Protein AF-A0A7S7UBZ9-F1 (afdb_monomer)

Radius of gyration: 23.33 Å; Cα contacts (8 Å, |Δi|>4): 103; chains: 1; bounding box: 63×38×57 Å

Nearest PDB structures (foldseek):
  3k1i-assembly2_B  TM=3.915E-01  e=3.672E+00  Helicobacter pylori 26695
  3iqc-assembly3_A  TM=3.106E-01  e=6.130E+00  Helicobacter pylori 26695
  4ryk-assembly1_A-2  TM=2.405E-01  e=5.256E+00  Listeria monocytogenes EGD-e
  7xn7-assembly1_r  TM=2.501E-01  e=6.452E+00  Komagataella phaffii

Solvent-accessible surface area (backbone atoms only — not comparable to full-atom values): 10379 Å² total; per-residue (Å²): 133,84,74,82,52,92,49,63,48,60,37,44,25,43,50,33,41,71,75,67,40,52,51,32,54,13,30,23,75,40,68,74,50,66,74,67,62,14,44,58,52,20,57,54,48,64,71,37,66,69,50,44,53,48,40,53,61,67,43,52,60,54,61,65,70,50,83,70,45,75,66,58,49,50,55,50,39,50,54,50,34,56,52,22,59,78,67,69,34,60,68,59,31,54,52,41,52,51,50,49,29,42,78,70,61,78,46,74,85,83,77,81,78,75,63,94,51,94,60,69,82,45,88,46,75,66,51,50,51,53,51,44,37,62,78,46,74,64,41,64,72,59,43,59,46,54,55,50,53,50,51,57,50,50,56,61,71,65,57,70,86,79,71,87,73,77,86,73,84,83,77,77,83,86,126

Mean predicted aligned error: 18.02 Å

pLDDT: mean 74.17, std 17.92, range [32.41, 94.88]

Structure (mmCIF, N/CA/C/O backbone):
data_AF-A0A7S7UBZ9-F1
#
_entry.id   AF-A0A7S7UBZ9-F1
#
loop_
_atom_site.group_PDB
_atom_site.id
_atom_site.type_symbol
_atom_site.label_atom_id
_atom_site.label_alt_id
_atom_site.label_comp_id
_atom_site.label_asym_id
_atom_site.label_entity_id
_atom_site.label_seq_id
_atom_site.pdbx_PDB_ins_code
_atom_site.Cartn_x
_atom_site.Cartn_y
_atom_site.Cartn_z
_atom_site.occupancy
_atom_site.B_iso_or_equiv
_atom_site.auth_seq_id
_atom_site.auth_comp_id
_atom_site.auth_asym_id
_atom_site.auth_atom_id
_atom_site.pdbx_PDB_model_num
ATOM 1 N N . MET A 1 1 ? -17.987 -13.448 -18.158 1.00 53.31 1 MET A N 1
ATOM 2 C CA . MET A 1 1 ? -16.551 -13.499 -17.812 1.00 53.31 1 MET A CA 1
ATOM 3 C C . MET A 1 1 ? -15.811 -13.809 -19.092 1.00 53.31 1 MET A C 1
ATOM 5 O O . MET A 1 1 ? -16.118 -14.837 -19.688 1.00 53.31 1 MET A O 1
ATOM 9 N N . SER A 1 2 ? -14.970 -12.898 -19.576 1.00 63.25 2 SER A N 1
ATOM 10 C CA . SER A 1 2 ? -14.225 -13.152 -20.807 1.00 63.25 2 SER A CA 1
ATOM 11 C C . SER A 1 2 ? -13.031 -14.055 -20.482 1.00 63.25 2 SER A C 1
ATOM 13 O O . SER A 1 2 ? -12.444 -13.968 -19.405 1.00 63.25 2 SER A O 1
ATOM 15 N N . GLY A 1 3 ? -12.723 -15.003 -21.364 1.00 76.44 3 GLY A N 1
ATOM 16 C CA . GLY A 1 3 ? -11.559 -15.878 -21.208 1.00 76.44 3 GLY A CA 1
ATOM 17 C C . GLY A 1 3 ? -10.233 -15.134 -21.436 1.00 76.44 3 GLY A C 1
ATOM 18 O O . GLY A 1 3 ? -10.232 -13.916 -21.621 1.00 76.44 3 GLY A O 1
ATOM 19 N N . PRO A 1 4 ? -9.095 -15.853 -21.454 1.00 86.94 4 PRO A N 1
ATOM 20 C CA . PRO A 1 4 ? -7.795 -15.286 -21.815 1.00 86.94 4 PRO A CA 1
ATOM 21 C C . PRO A 1 4 ? -7.858 -14.460 -23.106 1.00 86.94 4 PRO A C 1
ATOM 23 O O . PRO A 1 4 ? -8.582 -14.813 -24.044 1.00 86.94 4 PRO A O 1
ATOM 26 N N . LEU A 1 5 ? -7.082 -13.374 -23.177 1.00 90.94 5 LEU A N 1
ATOM 27 C CA . LEU A 1 5 ? -7.018 -12.557 -24.388 1.00 90.94 5 LEU A CA 1
ATOM 28 C C . LEU A 1 5 ? -6.555 -13.405 -25.580 1.00 90.94 5 LEU A C 1
ATOM 30 O O . LEU A 1 5 ? -5.590 -14.163 -25.486 1.00 90.94 5 LEU A O 1
ATOM 34 N N . LYS A 1 6 ? -7.190 -13.206 -26.745 1.00 89.88 6 LYS A N 1
ATOM 35 C CA . LYS A 1 6 ? -6.835 -13.905 -27.998 1.00 89.88 6 LYS A CA 1
ATOM 36 C C . LYS A 1 6 ? -5.357 -13.734 -28.370 1.00 89.88 6 LYS A C 1
ATOM 38 O O . LYS A 1 6 ? -4.765 -14.605 -28.997 1.00 89.88 6 LYS A O 1
ATOM 43 N N . ASN A 1 7 ? -4.758 -12.602 -27.998 1.00 92.25 7 ASN A N 1
ATOM 44 C CA . ASN A 1 7 ? -3.334 -12.362 -28.176 1.00 92.25 7 ASN A CA 1
ATOM 45 C C . ASN A 1 7 ? -2.558 -12.856 -26.945 1.00 92.25 7 ASN A C 1
ATOM 47 O O . ASN A 1 7 ? -2.529 -12.183 -25.914 1.00 92.25 7 ASN A O 1
ATOM 51 N N . ALA A 1 8 ? -1.864 -13.987 -27.094 1.00 91.88 8 ALA A N 1
ATOM 52 C CA . ALA A 1 8 ? -1.090 -14.619 -26.025 1.00 91.88 8 ALA A CA 1
ATOM 53 C C . ALA A 1 8 ? -0.015 -13.704 -25.407 1.00 91.88 8 ALA A C 1
ATOM 55 O O . ALA A 1 8 ? 0.259 -13.792 -24.212 1.00 91.88 8 ALA A O 1
ATOM 56 N N . ARG A 1 9 ? 0.571 -12.779 -26.184 1.00 93.62 9 ARG A N 1
ATOM 57 C CA . ARG A 1 9 ? 1.548 -11.816 -25.649 1.00 93.62 9 ARG A CA 1
ATOM 58 C C . ARG A 1 9 ? 0.871 -10.748 -24.789 1.00 93.62 9 ARG A C 1
ATOM 60 O O . ARG A 1 9 ? 1.428 -10.345 -23.774 1.00 93.62 9 ARG A O 1
ATOM 67 N N . ARG A 1 10 ? -0.342 -10.308 -25.148 1.00 93.69 10 ARG A N 1
ATOM 68 C CA . ARG A 1 10 ? -1.141 -9.402 -24.298 1.00 93.69 10 ARG A CA 1
ATOM 69 C C . ARG A 1 10 ? -1.619 -10.104 -23.031 1.00 93.69 10 ARG A C 1
ATOM 71 O O . ARG A 1 10 ? -1.567 -9.499 -21.968 1.00 93.69 10 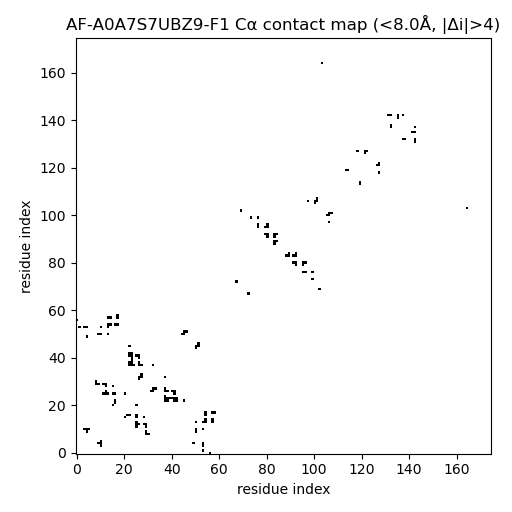ARG A O 1
ATOM 78 N N . GLU A 1 11 ? -2.018 -11.369 -23.125 1.00 94.88 11 GLU A N 1
ATOM 79 C CA . GLU A 1 11 ? -2.382 -12.159 -21.944 1.00 94.88 11 GLU A CA 1
ATOM 80 C C . GLU A 1 11 ? -1.187 -12.302 -20.991 1.00 94.88 11 GLU A C 1
ATOM 82 O O . GLU A 1 11 ? -1.305 -11.981 -19.811 1.00 94.88 11 GLU A O 1
ATOM 87 N N . ARG A 1 12 ? -0.009 -12.679 -21.508 1.00 93.31 12 ARG A N 1
ATOM 88 C CA . ARG A 1 12 ? 1.225 -12.762 -20.713 1.00 93.31 12 ARG A CA 1
ATOM 89 C C . ARG A 1 12 ? 1.588 -11.420 -20.078 1.00 93.31 12 ARG A C 1
ATOM 91 O O . ARG A 1 12 ? 1.941 -11.378 -18.908 1.00 93.31 12 ARG A O 1
ATOM 98 N N . PHE A 1 13 ? 1.445 -10.319 -20.814 1.00 93.75 13 PHE A N 1
ATOM 99 C CA . PHE A 1 13 ? 1.623 -8.976 -20.260 1.00 93.75 13 PHE A CA 1
ATOM 100 C C . PHE A 1 13 ? 0.682 -8.713 -19.071 1.00 93.75 13 PHE A C 1
ATOM 102 O O . PHE A 1 13 ? 1.131 -8.228 -18.036 1.00 93.75 13 PHE A O 1
ATOM 109 N N . CYS A 1 14 ? -0.603 -9.068 -19.184 1.00 92.88 14 CYS A N 1
ATOM 110 C CA . CYS A 1 14 ? -1.574 -8.891 -18.100 1.00 92.88 14 CYS A CA 1
ATOM 111 C C . CYS A 1 14 ? -1.241 -9.748 -16.867 1.00 92.88 14 CYS A C 1
ATOM 113 O O . CYS A 1 14 ? -1.383 -9.281 -15.736 1.00 92.88 14 CYS A O 1
ATOM 115 N N . GLN A 1 15 ? -0.779 -10.983 -17.077 1.00 91.25 15 GLN A N 1
ATOM 116 C CA . GLN A 1 15 ? -0.333 -11.876 -16.003 1.00 91.25 15 GLN A CA 1
ATOM 117 C C . GLN A 1 15 ? 0.874 -11.291 -15.258 1.00 91.25 15 GLN A C 1
ATOM 119 O O . GLN A 1 15 ? 0.822 -11.154 -14.040 1.00 91.25 15 GLN A O 1
ATOM 124 N N . GLU A 1 16 ? 1.904 -10.843 -15.978 1.00 89.38 16 GLU A N 1
ATOM 125 C CA . GLU A 1 16 ? 3.111 -10.241 -15.389 1.00 89.38 16 GLU A CA 1
ATOM 126 C C . GLU A 1 16 ? 2.799 -8.960 -14.594 1.00 89.38 16 GLU A C 1
ATOM 128 O O . GLU A 1 16 ? 3.307 -8.778 -13.487 1.00 89.38 16 GLU A O 1
ATOM 133 N N . ILE A 1 17 ? 1.917 -8.094 -15.114 1.00 86.88 17 ILE A N 1
ATOM 134 C CA . ILE A 1 17 ? 1.436 -6.902 -14.391 1.00 86.88 17 ILE A CA 1
ATOM 135 C C . ILE A 1 17 ? 0.696 -7.294 -13.105 1.00 86.88 17 ILE A C 1
ATOM 137 O O . ILE A 1 17 ? 0.854 -6.642 -12.074 1.00 86.88 17 ILE A O 1
ATOM 141 N N . THR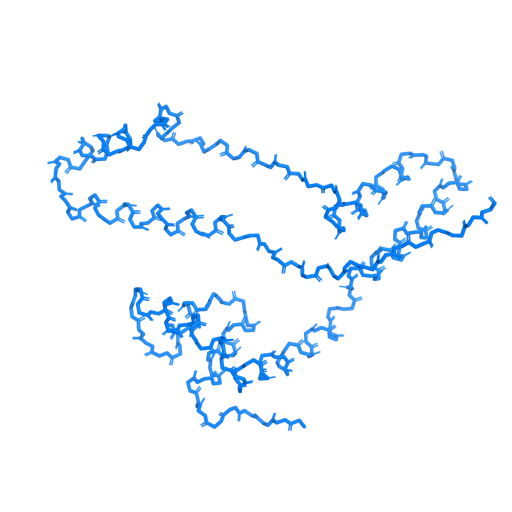 A 1 18 ? -0.124 -8.347 -13.147 1.00 83.69 18 THR A N 1
ATOM 142 C CA . THR A 1 18 ? -0.882 -8.811 -11.972 1.00 83.69 18 THR A CA 1
ATOM 143 C C . THR A 1 18 ? 0.035 -9.451 -10.926 1.00 83.69 18 THR A C 1
ATOM 145 O O . THR A 1 18 ? -0.224 -9.328 -9.734 1.00 83.69 18 THR A O 1
ATOM 148 N N . SER A 1 19 ? 1.148 -10.052 -11.351 1.00 77.75 19 SER A N 1
ATOM 149 C CA . SER A 1 19 ? 2.209 -10.566 -10.477 1.00 77.75 19 SER A CA 1
ATOM 150 C C . SER A 1 19 ? 3.140 -9.483 -9.907 1.00 77.75 19 SER A C 1
ATOM 152 O O . SER A 1 19 ? 4.080 -9.819 -9.192 1.00 77.75 19 SER A O 1
ATOM 154 N N . GLY A 1 20 ? 2.899 -8.198 -10.201 1.00 75.50 20 GLY A N 1
ATOM 155 C CA . GLY A 1 20 ? 3.632 -7.070 -9.615 1.00 75.50 20 GLY A CA 1
ATOM 156 C C . GLY A 1 20 ? 4.782 -6.514 -10.460 1.00 75.50 20 GLY A C 1
ATOM 157 O O . GLY A 1 20 ? 5.536 -5.678 -9.969 1.00 75.50 20 GLY A O 1
ATOM 158 N N . ALA A 1 21 ? 4.936 -6.936 -11.719 1.00 76.94 21 ALA A N 1
ATOM 159 C CA . ALA A 1 21 ? 5.928 -6.344 -12.617 1.00 76.94 21 ALA A CA 1
ATOM 160 C C . ALA A 1 21 ? 5.504 -4.939 -13.082 1.00 76.94 21 ALA A C 1
ATOM 162 O O . ALA A 1 21 ? 4.322 -4.660 -13.298 1.00 76.94 21 ALA A O 1
ATOM 163 N N . SER A 1 22 ? 6.475 -4.052 -13.314 1.00 83.19 22 SER A N 1
ATOM 164 C CA . SER A 1 22 ? 6.201 -2.764 -13.961 1.00 83.19 22 SER A CA 1
ATOM 165 C C . SER A 1 22 ? 5.758 -2.949 -15.421 1.00 83.19 22 SER A C 1
ATOM 167 O O . SER A 1 22 ? 6.087 -3.947 -16.059 1.00 83.19 22 SER A O 1
ATOM 169 N N . ALA A 1 23 ? 5.066 -1.961 -16.003 1.00 82.31 23 ALA A N 1
ATOM 170 C CA . ALA A 1 23 ? 4.621 -2.015 -17.405 1.00 82.31 23 ALA A CA 1
ATOM 171 C C . ALA A 1 23 ? 5.769 -2.286 -18.389 1.00 82.31 23 ALA A C 1
ATOM 173 O O . ALA A 1 23 ? 5.616 -3.057 -19.333 1.00 82.31 23 ALA A O 1
ATOM 174 N N . ALA A 1 24 ? 6.942 -1.699 -18.141 1.00 84.88 24 ALA A N 1
ATOM 175 C CA . ALA A 1 24 ? 8.121 -1.952 -18.953 1.00 84.88 24 ALA A CA 1
ATOM 176 C C . ALA A 1 24 ? 8.605 -3.400 -18.793 1.00 84.88 24 ALA A C 1
ATOM 178 O O . ALA A 1 24 ? 8.832 -4.073 -19.790 1.00 84.88 24 ALA A O 1
ATOM 179 N N . GLU A 1 25 ? 8.727 -3.909 -17.565 1.00 83.69 25 GLU A N 1
ATOM 180 C CA . GLU A 1 25 ? 9.157 -5.291 -17.300 1.00 83.69 25 GLU A CA 1
ATOM 181 C C . GLU A 1 25 ? 8.187 -6.327 -17.854 1.00 83.69 25 GLU A C 1
ATOM 183 O O . GLU A 1 25 ? 8.622 -7.268 -18.514 1.00 83.69 25 GLU A O 1
ATOM 188 N N . ALA A 1 26 ? 6.886 -6.134 -17.645 1.00 89.00 26 ALA A N 1
ATOM 189 C CA . ALA A 1 26 ? 5.853 -6.994 -18.200 1.00 89.00 26 ALA A CA 1
ATOM 190 C C . ALA A 1 26 ? 5.916 -7.010 -19.729 1.00 89.00 26 ALA A C 1
ATOM 192 O O . ALA A 1 26 ? 5.836 -8.072 -20.346 1.00 89.00 26 ALA A O 1
ATOM 193 N N . TYR A 1 27 ? 6.133 -5.847 -20.353 1.00 92.25 27 TYR A N 1
ATOM 194 C CA . TYR A 1 27 ? 6.300 -5.762 -21.799 1.00 92.25 27 TYR A CA 1
ATOM 195 C C . TYR A 1 27 ? 7.572 -6.480 -22.262 1.00 92.25 27 TYR A C 1
ATOM 197 O O . TYR A 1 27 ? 7.514 -7.267 -23.205 1.00 92.25 27 TYR A O 1
ATOM 205 N N . ARG A 1 28 ? 8.704 -6.302 -21.567 1.00 91.38 28 ARG A N 1
ATOM 206 C CA . ARG A 1 28 ? 9.949 -7.030 -21.868 1.00 91.38 28 ARG A CA 1
ATOM 207 C C . ARG A 1 28 ? 9.759 -8.540 -21.779 1.00 91.38 28 ARG A C 1
ATOM 209 O O . ARG A 1 28 ? 10.151 -9.252 -22.695 1.00 91.38 28 ARG A O 1
ATOM 216 N N . ARG A 1 29 ? 9.126 -9.030 -20.713 1.00 89.44 29 ARG A N 1
ATOM 217 C CA . ARG A 1 29 ? 8.887 -10.466 -20.500 1.00 89.44 29 ARG A CA 1
ATOM 218 C C . ARG A 1 29 ? 7.916 -11.049 -21.527 1.00 89.44 29 ARG A C 1
ATOM 220 O O . ARG A 1 29 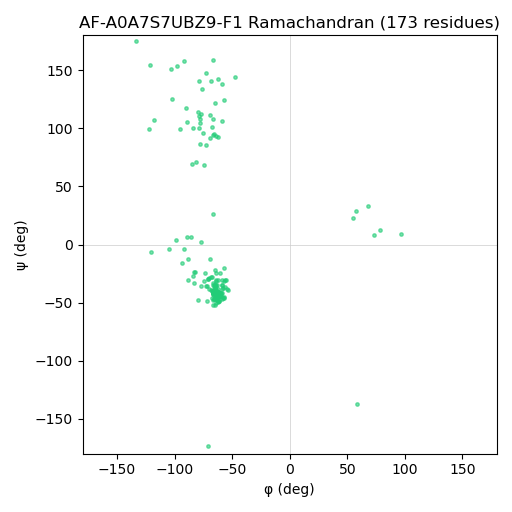? 8.093 -12.188 -21.948 1.00 89.44 29 ARG A O 1
ATOM 227 N N . ALA A 1 30 ? 6.924 -10.275 -21.962 1.00 92.00 30 ALA A N 1
ATOM 228 C CA . ALA A 1 30 ? 5.928 -10.726 -22.929 1.00 92.00 30 ALA A CA 1
ATOM 229 C C . ALA A 1 30 ? 6.376 -10.624 -24.401 1.00 92.00 30 ALA A C 1
ATOM 231 O O . ALA A 1 30 ? 5.971 -11.457 -25.214 1.00 92.00 30 ALA A O 1
ATOM 232 N N . TYR A 1 31 ? 7.191 -9.623 -24.750 1.00 90.00 31 TYR A N 1
ATOM 233 C CA . TYR A 1 31 ? 7.539 -9.285 -26.138 1.00 90.00 31 TYR A CA 1
ATOM 234 C C . TYR A 1 31 ? 9.041 -9.351 -26.455 1.00 90.00 31 TYR A C 1
ATOM 236 O O . TYR A 1 31 ? 9.400 -9.215 -27.620 1.00 90.00 31 TYR A O 1
ATOM 244 N N . GLY A 1 32 ? 9.913 -9.576 -25.467 1.00 84.62 32 GLY A N 1
ATOM 245 C CA . GLY A 1 32 ? 11.358 -9.727 -25.679 1.00 84.62 32 GLY A CA 1
ATOM 246 C C . GLY A 1 32 ? 12.063 -8.447 -26.140 1.00 84.62 32 GLY A C 1
ATOM 247 O O . GLY A 1 32 ? 12.983 -8.512 -26.946 1.00 84.62 32 GLY A O 1
ATOM 248 N N . SER A 1 33 ? 11.608 -7.275 -25.690 1.00 78.69 33 SER A N 1
ATOM 249 C CA . SER A 1 33 ? 12.141 -5.970 -26.116 1.00 78.69 33 SER A CA 1
ATOM 250 C C . SER A 1 33 ? 13.162 -5.382 -25.135 1.00 78.69 33 SER A C 1
ATOM 252 O O . SER A 1 33 ? 13.030 -5.578 -23.929 1.00 78.69 33 SER A O 1
ATOM 254 N N . ASN A 1 34 ? 14.081 -4.545 -25.620 1.00 72.25 34 ASN A N 1
ATOM 255 C CA . ASN A 1 34 ? 15.091 -3.870 -24.795 1.00 72.25 34 ASN A CA 1
ATOM 256 C C . ASN A 1 34 ? 14.755 -2.386 -24.542 1.00 72.25 34 ASN A C 1
ATOM 258 O O . ASN A 1 34 ? 14.120 -1.736 -25.373 1.00 72.25 34 ASN A O 1
ATOM 262 N N . GLY A 1 35 ? 15.213 -1.853 -23.402 1.00 66.25 35 GLY A N 1
ATOM 263 C CA . GLY A 1 35 ? 15.291 -0.410 -23.125 1.00 66.25 35 GLY A CA 1
ATOM 264 C C . GLY A 1 35 ? 13.972 0.373 -23.201 1.00 66.25 35 GLY A C 1
ATOM 265 O O . GLY A 1 35 ? 12.931 -0.071 -22.704 1.00 66.25 35 GLY A O 1
ATOM 266 N N . ASP A 1 36 ? 14.034 1.557 -23.816 1.00 75.06 36 ASP A N 1
ATOM 267 C CA . ASP A 1 36 ? 12.954 2.557 -23.858 1.00 75.06 36 ASP A CA 1
ATOM 268 C C . ASP A 1 36 ? 11.729 2.116 -24.664 1.00 75.06 36 ASP A C 1
ATOM 270 O O . ASP A 1 36 ? 10.595 2.462 -24.324 1.00 75.06 36 ASP A O 1
ATOM 274 N N . THR A 1 37 ? 11.927 1.250 -25.660 1.00 80.25 37 THR A N 1
ATOM 275 C CA . THR A 1 37 ? 10.845 0.637 -26.443 1.00 80.25 37 THR A CA 1
ATOM 276 C C . THR A 1 37 ? 9.854 -0.103 -25.548 1.00 80.25 37 THR A C 1
ATOM 278 O O . THR A 1 37 ? 8.646 -0.060 -25.786 1.00 80.25 37 THR A O 1
ATOM 281 N N . ALA A 1 38 ? 10.341 -0.751 -24.485 1.00 85.81 38 ALA A N 1
ATOM 282 C CA . ALA A 1 38 ? 9.488 -1.458 -23.538 1.00 85.81 38 ALA A CA 1
ATOM 283 C C . ALA A 1 38 ? 8.678 -0.502 -22.653 1.00 85.81 38 ALA A C 1
ATOM 285 O O . ALA A 1 38 ? 7.528 -0.792 -22.330 1.00 85.81 38 ALA A O 1
ATOM 286 N N . LYS A 1 39 ? 9.259 0.645 -22.276 1.00 81.00 39 LYS A N 1
ATOM 287 C CA . LYS A 1 39 ? 8.589 1.665 -21.456 1.00 81.00 39 LYS A CA 1
ATOM 288 C C . LYS A 1 39 ? 7.428 2.293 -22.226 1.00 81.00 39 LYS A C 1
ATOM 290 O O . LYS A 1 39 ? 6.300 2.291 -21.739 1.00 81.00 39 LYS A O 1
ATOM 295 N N . VAL A 1 40 ? 7.688 2.764 -23.447 1.00 86.94 40 VAL A N 1
ATOM 296 C CA . VAL A 1 40 ? 6.676 3.423 -24.289 1.00 86.94 40 VAL A CA 1
ATOM 297 C C . VAL A 1 40 ? 5.556 2.453 -24.649 1.00 86.94 40 VAL A C 1
ATOM 299 O O . VAL A 1 40 ? 4.379 2.749 -24.437 1.00 86.94 40 VAL A O 1
ATOM 302 N N . ASN A 1 41 ? 5.907 1.266 -25.149 1.00 88.38 41 ASN A N 1
ATOM 303 C CA . ASN A 1 41 ? 4.899 0.308 -25.589 1.00 88.38 41 ASN A CA 1
ATOM 304 C C . ASN A 1 41 ? 4.173 -0.369 -24.426 1.00 88.38 41 ASN A C 1
ATOM 306 O O . ASN A 1 41 ? 2.989 -0.660 -24.562 1.00 88.38 41 ASN A O 1
ATOM 310 N N . GLY A 1 42 ? 4.834 -0.570 -23.283 1.00 88.44 42 GLY A N 1
ATOM 311 C CA . GLY A 1 42 ? 4.193 -1.054 -22.061 1.00 88.44 42 GLY A CA 1
ATOM 312 C C . GLY A 1 42 ? 3.133 -0.079 -21.553 1.00 88.44 42 GLY A C 1
ATOM 313 O O . GLY A 1 42 ? 1.993 -0.482 -21.329 1.00 88.44 42 GLY A O 1
ATOM 314 N N . SER A 1 43 ? 3.467 1.212 -21.457 1.00 88.19 43 SER A N 1
ATOM 315 C CA . SER A 1 43 ? 2.506 2.260 -21.080 1.00 88.19 43 SER A CA 1
ATOM 316 C C . SER A 1 43 ? 1.362 2.376 -22.086 1.00 88.19 43 SER A C 1
ATOM 318 O O . SER A 1 43 ? 0.204 2.481 -21.693 1.00 88.19 43 SER A O 1
ATOM 320 N N . ARG A 1 44 ? 1.661 2.283 -23.387 1.00 90.38 44 ARG A N 1
ATOM 321 C CA . ARG A 1 44 ? 0.638 2.267 -24.438 1.00 90.38 44 ARG A CA 1
ATOM 322 C C . ARG A 1 44 ? -0.273 1.041 -24.346 1.00 90.38 44 ARG A C 1
ATOM 324 O O . ARG A 1 44 ? -1.457 1.154 -24.623 1.00 90.38 44 ARG A O 1
ATOM 331 N N . LEU A 1 45 ? 0.242 -0.126 -23.954 1.00 91.62 45 LEU A N 1
ATOM 332 C CA . LEU A 1 45 ? -0.581 -1.331 -23.821 1.00 91.62 45 LEU A CA 1
ATOM 333 C C . LEU A 1 45 ? -1.640 -1.183 -22.723 1.00 91.62 45 LEU A C 1
ATOM 335 O O . LEU A 1 45 ? -2.746 -1.691 -22.879 1.00 91.62 45 LEU A O 1
ATOM 339 N N . LEU A 1 46 ? -1.312 -0.461 -21.649 1.00 88.06 46 LEU A N 1
ATOM 340 C CA . LEU A 1 46 ? -2.229 -0.174 -20.545 1.00 88.06 46 LEU A CA 1
ATOM 341 C C . LEU A 1 46 ? -3.362 0.786 -20.920 1.00 88.06 46 LEU A C 1
ATOM 343 O O . LEU A 1 46 ? -4.307 0.908 -20.153 1.00 88.06 46 LEU A O 1
ATOM 347 N N . THR A 1 47 ? -3.311 1.471 -22.065 1.00 88.38 47 THR A N 1
ATOM 348 C CA . THR A 1 47 ? -4.431 2.320 -22.504 1.00 88.38 47 THR A CA 1
ATOM 349 C C . THR A 1 47 ? -5.466 1.548 -23.319 1.00 88.38 47 THR A C 1
ATOM 351 O O . THR A 1 47 ? -6.568 2.047 -23.541 1.00 88.38 47 THR A O 1
ATOM 354 N N . PHE A 1 48 ? -5.159 0.321 -23.751 1.00 90.12 48 PHE A N 1
ATOM 355 C CA . PHE A 1 48 ? -6.098 -0.480 -24.525 1.00 90.12 48 PHE A CA 1
ATOM 356 C C . PHE A 1 48 ? -7.202 -1.079 -23.646 1.00 90.12 48 PHE A C 1
ATOM 358 O O . PHE A 1 48 ? -6.953 -1.649 -22.582 1.00 90.12 48 PHE A O 1
ATOM 365 N N . ALA A 1 49 ? -8.445 -0.960 -24.116 1.00 87.12 49 ALA A N 1
ATOM 366 C CA . ALA A 1 49 ? -9.631 -1.371 -23.369 1.00 87.12 49 ALA A CA 1
ATOM 367 C C . ALA A 1 49 ? -9.674 -2.883 -23.080 1.00 87.12 49 ALA A C 1
ATOM 369 O O . ALA A 1 49 ? -10.115 -3.287 -22.007 1.00 87.12 49 ALA A O 1
ATOM 370 N N . ASP A 1 50 ? -9.179 -3.718 -23.999 1.00 90.25 50 ASP A N 1
ATOM 371 C CA . ASP A 1 50 ? -9.104 -5.174 -23.825 1.00 90.25 50 ASP A CA 1
ATOM 372 C C . ASP A 1 50 ? -8.110 -5.568 -22.721 1.00 90.25 50 ASP A C 1
A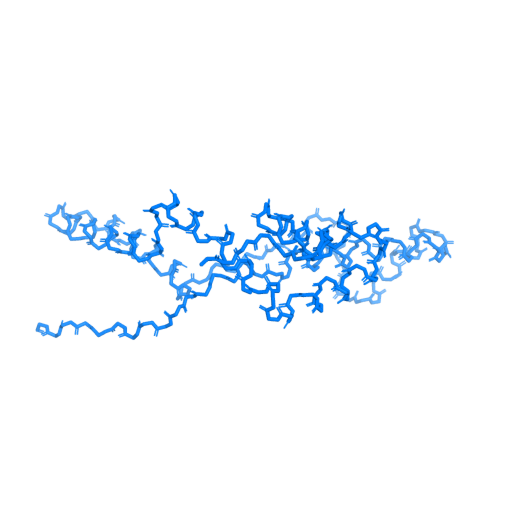TOM 374 O O . ASP A 1 50 ? -8.415 -6.410 -21.876 1.00 90.25 50 ASP A O 1
ATOM 378 N N . VAL A 1 51 ? -6.950 -4.909 -22.683 1.00 90.75 51 VAL A N 1
ATOM 379 C CA . VAL A 1 51 ? -5.925 -5.093 -21.646 1.00 90.75 51 VAL A CA 1
ATOM 380 C C . VAL A 1 51 ? -6.440 -4.634 -20.283 1.00 90.75 51 VAL A C 1
ATOM 382 O O . VAL A 1 51 ? -6.330 -5.379 -19.311 1.00 90.75 51 VAL A O 1
ATOM 385 N N . ASN A 1 52 ? -7.059 -3.453 -20.199 1.00 86.75 52 ASN A N 1
ATOM 386 C CA . ASN A 1 52 ? -7.640 -2.962 -18.945 1.00 86.75 52 ASN A CA 1
ATOM 387 C C . ASN A 1 52 ? -8.770 -3.854 -18.431 1.00 86.75 52 ASN A C 1
ATOM 389 O O . ASN A 1 52 ? -8.798 -4.185 -17.246 1.00 86.75 52 ASN A O 1
ATOM 393 N N . GLY A 1 53 ? -9.672 -4.288 -19.316 1.00 87.00 53 GLY A N 1
ATOM 394 C CA . GLY A 1 53 ? -10.733 -5.228 -18.960 1.00 87.00 53 GLY A CA 1
ATOM 395 C C . GLY A 1 53 ? -10.160 -6.517 -18.372 1.00 87.00 53 GLY A C 1
ATOM 396 O O . GLY A 1 53 ? -10.586 -6.955 -17.303 1.00 87.00 53 GLY A O 1
ATOM 397 N N . ARG A 1 54 ? -9.121 -7.072 -19.008 1.00 91.00 54 ARG A N 1
ATOM 398 C CA . ARG A 1 54 ? -8.463 -8.293 -18.536 1.00 91.00 54 ARG A CA 1
ATOM 399 C C . ARG A 1 54 ? -7.740 -8.111 -17.202 1.00 91.00 54 ARG A C 1
ATOM 401 O O . ARG A 1 54 ? -7.828 -8.981 -16.340 1.00 91.00 54 ARG A O 1
ATOM 408 N N . LEU A 1 55 ? -7.047 -6.993 -17.003 1.00 88.81 55 LEU A N 1
ATOM 409 C CA . LEU A 1 55 ? -6.396 -6.679 -15.728 1.00 88.81 55 LEU A CA 1
ATOM 410 C C . LEU A 1 55 ? -7.410 -6.580 -14.585 1.00 88.81 55 LEU A C 1
ATOM 412 O O . LEU A 1 55 ? -7.160 -7.111 -13.505 1.00 88.81 55 LEU A O 1
ATOM 416 N N . SER A 1 56 ? -8.563 -5.957 -14.824 1.00 82.94 56 SER A N 1
ATOM 417 C CA . SER A 1 56 ? -9.655 -5.901 -13.847 1.00 82.94 56 SER A CA 1
ATOM 418 C C . SER A 1 56 ? -10.184 -7.296 -13.505 1.00 82.94 56 SER A C 1
ATOM 420 O O . SER A 1 56 ? -10.372 -7.610 -12.330 1.00 82.94 56 SER A O 1
ATOM 422 N N . GLU A 1 57 ? -10.353 -8.172 -14.500 1.00 85.00 57 GLU A N 1
ATOM 423 C CA . GLU A 1 57 ? -10.747 -9.569 -14.275 1.00 85.00 57 GLU A CA 1
ATOM 424 C C . GLU A 1 57 ? -9.706 -10.358 -13.470 1.00 85.00 57 GLU A C 1
ATOM 426 O O . GLU A 1 57 ? -10.080 -11.090 -12.557 1.00 85.00 57 GLU A O 1
ATOM 431 N N . LEU A 1 58 ? -8.413 -10.209 -13.781 1.00 83.44 58 LEU A N 1
ATOM 432 C CA . LEU A 1 58 ? -7.317 -10.899 -13.088 1.00 83.44 58 LEU A CA 1
ATOM 433 C C . LEU A 1 58 ? -7.097 -10.383 -11.659 1.00 83.44 58 LEU A C 1
ATOM 435 O O . LEU A 1 58 ? -6.671 -11.142 -10.790 1.00 83.44 58 LEU A O 1
ATOM 439 N N . ARG A 1 59 ? -7.416 -9.112 -11.392 1.00 78.12 59 ARG A N 1
ATOM 440 C CA . ARG A 1 59 ? -7.334 -8.498 -10.056 1.00 78.12 59 ARG A CA 1
ATOM 441 C C . ARG A 1 59 ? -8.562 -8.779 -9.191 1.00 78.12 59 ARG A C 1
ATOM 443 O O . ARG A 1 59 ? -8.453 -8.778 -7.966 1.00 78.12 59 ARG A O 1
ATOM 450 N N . ALA A 1 60 ? -9.714 -9.077 -9.793 1.00 70.06 60 ALA A N 1
ATOM 451 C CA . ALA A 1 60 ? -10.950 -9.349 -9.060 1.00 70.06 60 ALA A CA 1
ATOM 452 C C . ALA A 1 60 ? -10.856 -10.516 -8.041 1.00 70.06 60 ALA A C 1
ATOM 454 O O . ALA A 1 60 ? -11.443 -10.397 -6.967 1.00 70.06 60 ALA A O 1
ATOM 455 N N . PRO A 1 61 ? -10.136 -11.633 -8.290 1.00 62.31 61 PRO A N 1
ATOM 456 C CA . PRO A 1 61 ? -9.903 -12.684 -7.297 1.00 62.31 61 PRO A CA 1
ATOM 457 C C . PRO A 1 61 ? -8.957 -12.262 -6.167 1.00 62.31 61 PRO A C 1
ATOM 459 O O . PRO A 1 61 ? -9.209 -12.608 -5.015 1.00 62.31 61 PRO A O 1
ATOM 462 N N . VAL A 1 62 ? -7.910 -11.486 -6.471 1.00 52.38 62 VAL A N 1
ATOM 463 C CA . VAL A 1 62 ? -6.926 -11.005 -5.481 1.00 52.38 62 VAL A CA 1
ATOM 464 C C . VAL A 1 62 ? -7.581 -10.024 -4.505 1.00 52.38 62 VAL A C 1
ATOM 466 O O . VAL A 1 62 ? -7.385 -10.139 -3.299 1.00 52.38 62 VAL A O 1
ATOM 469 N N . ALA A 1 63 ? -8.470 -9.155 -4.994 1.00 47.97 63 ALA A N 1
ATOM 470 C CA . ALA A 1 63 ? -9.302 -8.286 -4.156 1.00 47.97 63 ALA A CA 1
ATOM 471 C C . ALA A 1 63 ? -10.297 -9.061 -3.264 1.00 47.97 63 ALA A C 1
ATOM 473 O O . ALA A 1 63 ? -10.704 -8.567 -2.218 1.00 47.97 63 ALA A O 1
ATOM 474 N N . ARG A 1 64 ? -10.678 -10.289 -3.647 1.00 47.16 64 ARG A N 1
ATOM 475 C CA . ARG A 1 64 ? -11.537 -11.170 -2.833 1.00 47.16 64 ARG A CA 1
ATOM 476 C C . ARG A 1 64 ? -10.759 -11.980 -1.786 1.00 47.16 64 ARG A C 1
ATOM 478 O O . ARG A 1 64 ? -11.346 -12.346 -0.769 1.00 47.16 64 ARG A O 1
ATOM 485 N N . GLN A 1 65 ? -9.474 -12.271 -2.019 1.00 47.75 65 GLN A N 1
ATOM 486 C CA . GLN A 1 65 ? -8.596 -12.982 -1.074 1.00 47.75 65 GLN A CA 1
ATOM 487 C C . GLN A 1 65 ? -7.888 -12.038 -0.085 1.00 47.75 65 GLN A C 1
ATOM 489 O O . GLN A 1 65 ? -7.699 -12.410 1.070 1.00 47.75 65 GLN A O 1
ATOM 494 N N . ALA A 1 66 ? -7.591 -10.795 -0.476 1.00 46.22 66 ALA A N 1
ATOM 495 C CA . ALA A 1 66 ? -7.143 -9.733 0.423 1.00 46.22 66 ALA A CA 1
ATOM 496 C C . ALA A 1 66 ? -8.348 -9.082 1.130 1.00 46.22 66 ALA A C 1
ATOM 498 O O . ALA A 1 66 ? -8.726 -7.953 0.832 1.00 46.22 66 ALA A O 1
ATOM 499 N N . ARG A 1 67 ? -8.986 -9.796 2.069 1.00 49.81 67 ARG A N 1
ATOM 500 C CA . ARG A 1 67 ? -10.144 -9.324 2.869 1.00 49.81 67 ARG A CA 1
ATOM 501 C C . ARG A 1 67 ? -9.831 -8.168 3.842 1.00 49.81 67 ARG A C 1
ATOM 503 O O . ARG A 1 67 ? -10.510 -8.013 4.850 1.00 49.81 67 ARG A O 1
ATOM 510 N N . VAL A 1 68 ? -8.822 -7.355 3.555 1.00 58.91 68 VAL A N 1
ATOM 511 C CA . VAL A 1 68 ? -8.509 -6.134 4.291 1.00 58.91 68 VAL A CA 1
ATOM 512 C C . VAL A 1 68 ? -8.534 -4.994 3.283 1.00 58.91 68 VAL A C 1
ATOM 514 O O . VAL A 1 68 ? -7.605 -4.794 2.507 1.00 58.91 68 VAL A O 1
ATOM 517 N N . THR A 1 69 ? -9.651 -4.278 3.258 1.00 71.94 69 THR A N 1
ATOM 518 C CA . THR A 1 69 ? -9.810 -3.046 2.483 1.00 71.94 69 THR A CA 1
ATOM 519 C C . THR A 1 69 ? -9.437 -1.848 3.357 1.00 71.94 69 THR A C 1
ATOM 521 O O . THR A 1 69 ? -9.509 -1.924 4.583 1.00 71.94 69 THR A O 1
ATOM 524 N N . VAL A 1 70 ? -9.087 -0.708 2.750 1.00 73.62 70 VAL A N 1
ATOM 525 C CA . VAL A 1 70 ? -8.909 0.556 3.499 1.00 73.62 70 VAL A CA 1
ATOM 526 C C . VAL A 1 70 ? -10.160 0.858 4.327 1.00 73.62 70 VAL A C 1
ATOM 528 O O . VAL A 1 70 ? -10.055 1.249 5.484 1.00 73.62 70 VAL A O 1
ATOM 531 N N . GLN A 1 71 ? -11.344 0.596 3.769 1.00 75.62 71 GLN A N 1
ATOM 532 C CA . GLN A 1 71 ? -12.608 0.777 4.471 1.00 75.62 71 GLN A CA 1
ATOM 533 C C . GLN A 1 71 ? -12.728 -0.138 5.698 1.00 75.62 71 GLN A C 1
ATOM 535 O O . GLN A 1 71 ? -13.028 0.357 6.778 1.00 75.62 71 GLN A O 1
ATOM 540 N N . SER A 1 72 ? -12.422 -1.434 5.572 1.00 78.12 72 SER A N 1
ATOM 541 C CA . SER A 1 72 ? -12.491 -2.355 6.716 1.00 78.12 72 SER A CA 1
ATOM 542 C C . SER A 1 72 ? -11.473 -2.008 7.806 1.00 78.12 72 SER A C 1
ATOM 544 O O . SER A 1 72 ? -11.795 -2.131 8.980 1.00 78.12 72 SER A O 1
ATOM 546 N N . LEU A 1 73 ? -10.283 -1.510 7.441 1.00 83.50 73 LEU A N 1
ATOM 547 C CA . LEU A 1 73 ? -9.302 -1.001 8.410 1.00 83.50 73 LEU A CA 1
ATOM 548 C C . LEU A 1 73 ? -9.794 0.261 9.123 1.00 83.50 73 LEU A C 1
ATOM 550 O O . LEU A 1 73 ? -9.603 0.404 10.327 1.00 83.50 73 LEU A O 1
ATOM 554 N N . LEU A 1 74 ? -10.429 1.187 8.400 1.00 87.31 74 LEU A N 1
ATOM 555 C CA . LEU A 1 74 ? -11.003 2.390 9.004 1.00 87.31 74 LEU A CA 1
ATOM 556 C C . LEU A 1 74 ? -12.156 2.049 9.953 1.00 87.31 74 LEU A C 1
ATOM 558 O O . LEU A 1 74 ? -12.285 2.684 10.999 1.00 87.31 74 LEU A O 1
ATOM 562 N N . ASP A 1 75 ? -12.975 1.058 9.609 1.00 87.56 75 ASP A N 1
ATOM 563 C CA . ASP A 1 75 ? -14.060 0.584 10.470 1.00 87.56 75 ASP A CA 1
ATOM 564 C C . ASP A 1 75 ? -13.518 -0.087 11.737 1.00 87.56 75 ASP A C 1
ATOM 566 O O . ASP A 1 75 ? -13.994 0.198 12.836 1.00 87.56 75 ASP A O 1
ATOM 570 N N . GLU A 1 76 ? -12.459 -0.886 11.619 1.00 89.31 76 GLU A N 1
ATOM 571 C CA . GLU A 1 76 ? -11.781 -1.486 12.768 1.00 89.31 76 GLU A CA 1
ATOM 572 C C . GLU A 1 76 ? -11.140 -0.423 13.677 1.00 89.31 76 GLU A C 1
ATOM 574 O O . GLU A 1 76 ? -11.382 -0.419 14.885 1.00 89.31 76 GLU A O 1
ATOM 579 N N . LEU A 1 77 ? -10.437 0.564 13.104 1.00 93.75 77 LEU A N 1
ATOM 580 C CA . LEU A 1 77 ? -9.862 1.686 13.857 1.00 93.75 77 LEU A CA 1
ATOM 581 C C . LEU A 1 77 ? -10.927 2.493 14.615 1.00 93.75 77 LEU A C 1
ATOM 583 O O . LEU A 1 77 ? -10.661 2.964 15.722 1.00 93.75 77 LEU A O 1
ATOM 587 N N . ARG A 1 78 ? -12.140 2.651 14.065 1.00 92.94 78 ARG A N 1
ATOM 588 C CA . ARG A 1 78 ? -13.249 3.313 14.778 1.00 92.94 78 ARG A CA 1
ATOM 589 C C . ARG A 1 78 ? -13.669 2.545 16.020 1.00 92.94 78 ARG A C 1
ATOM 591 O O . ARG A 1 78 ? -13.813 3.160 17.077 1.00 92.94 78 ARG A O 1
ATOM 598 N N . LEU A 1 79 ? -13.836 1.230 15.901 1.00 93.75 79 LEU A N 1
ATOM 599 C CA . LEU A 1 79 ? -14.186 0.373 17.033 1.00 93.75 79 LEU A CA 1
ATOM 600 C C . LEU A 1 79 ? -13.091 0.417 18.107 1.00 93.75 79 LEU A C 1
ATOM 602 O O . LEU A 1 79 ? -13.396 0.553 19.293 1.00 93.75 79 LEU A O 1
ATOM 606 N N . THR A 1 80 ? -11.817 0.400 17.699 1.00 93.56 80 THR A N 1
ATOM 607 C CA . THR A 1 80 ? -10.678 0.562 18.613 1.00 93.56 80 THR A CA 1
ATOM 608 C C . THR A 1 80 ? -10.710 1.909 19.333 1.00 93.56 80 THR A C 1
ATOM 610 O O . THR A 1 80 ? -10.512 1.953 20.545 1.00 93.56 80 THR A O 1
ATOM 613 N N . ILE A 1 81 ? -10.996 3.008 18.626 1.00 94.12 81 ILE A N 1
ATOM 614 C CA . ILE A 1 81 ? -11.098 4.346 19.229 1.00 94.12 81 ILE A CA 1
ATOM 615 C C . ILE A 1 81 ? -12.230 4.399 20.255 1.00 94.12 81 ILE A C 1
ATOM 617 O O . ILE A 1 81 ? -12.045 4.960 21.335 1.00 94.12 81 ILE A O 1
ATOM 621 N N . GLU A 1 82 ? -13.395 3.832 19.942 1.00 93.81 82 GLU A N 1
ATOM 622 C CA . GLU A 1 82 ? -14.527 3.825 20.868 1.00 93.81 82 GLU A CA 1
ATOM 623 C C . GLU A 1 82 ? -14.208 3.028 22.142 1.00 93.81 82 GLU A C 1
ATOM 625 O O . GLU A 1 82 ? -14.441 3.516 23.250 1.00 93.81 82 GLU A O 1
ATOM 630 N N . ALA A 1 83 ? -13.615 1.839 21.998 1.00 94.12 83 ALA A N 1
ATOM 631 C CA . ALA A 1 83 ? -13.187 1.018 23.127 1.00 94.12 83 ALA A CA 1
ATOM 632 C C . ALA A 1 83 ? -12.099 1.714 23.965 1.00 94.12 83 ALA A C 1
ATOM 634 O O . ALA A 1 83 ? -12.198 1.764 25.191 1.00 94.12 83 ALA A O 1
ATOM 635 N N . ALA A 1 84 ? -11.102 2.321 23.315 1.00 94.62 84 ALA A N 1
ATOM 636 C CA . ALA A 1 84 ? -10.017 3.032 23.986 1.00 94.62 84 ALA A CA 1
ATOM 637 C C . ALA A 1 84 ? -10.507 4.273 24.747 1.00 94.62 84 ALA A C 1
ATOM 639 O O . ALA A 1 84 ? -10.001 4.559 25.829 1.00 94.62 84 ALA A O 1
ATOM 640 N N . ARG A 1 85 ? -11.518 4.989 24.230 1.00 93.38 85 ARG A N 1
ATOM 641 C CA . ARG A 1 85 ? -12.156 6.109 24.946 1.00 93.38 85 ARG A CA 1
ATOM 642 C C . ARG A 1 85 ? -12.845 5.649 26.226 1.00 93.38 85 ARG A C 1
ATOM 644 O O . ARG A 1 85 ? -12.680 6.297 27.250 1.00 93.38 85 ARG A O 1
ATOM 651 N N . LYS A 1 86 ? -13.579 4.531 26.174 1.00 94.50 86 LYS A N 1
ATOM 652 C CA . LYS A 1 86 ? -14.238 3.943 27.355 1.00 94.50 86 LYS A CA 1
ATOM 653 C C . LYS A 1 86 ? -13.228 3.468 28.403 1.00 94.50 86 LYS A C 1
ATOM 655 O O . LYS A 1 86 ? -13.527 3.510 29.587 1.00 94.50 86 LYS A O 1
ATOM 660 N N . ALA A 1 87 ? -12.048 3.036 27.965 1.00 94.31 87 ALA A N 1
ATOM 661 C CA . ALA A 1 87 ? -10.950 2.612 28.830 1.00 94.31 87 ALA A CA 1
ATOM 662 C C . ALA A 1 87 ? -9.992 3.754 29.239 1.00 94.31 87 ALA A C 1
ATOM 664 O O . ALA A 1 87 ? -8.942 3.467 29.807 1.00 94.31 87 ALA A O 1
ATOM 665 N N . GLU A 1 88 ? -10.298 5.017 28.903 1.00 93.00 88 GLU A N 1
ATOM 666 C CA . GLU A 1 88 ? -9.447 6.202 29.150 1.00 93.00 88 GLU A CA 1
ATOM 667 C C . GLU A 1 88 ? -8.012 6.089 28.584 1.00 93.00 88 GLU A C 1
ATOM 669 O O . GLU A 1 88 ? -7.083 6.799 28.970 1.00 93.00 88 GLU A O 1
ATOM 674 N N . GLN A 1 89 ? -7.815 5.224 27.586 1.00 93.00 89 GLN A N 1
ATOM 675 C CA . GLN A 1 89 ? -6.531 5.010 26.921 1.00 93.00 89 GLN A CA 1
ATOM 676 C C . GLN A 1 89 ? -6.323 6.031 25.800 1.00 93.00 89 GLN A C 1
ATOM 678 O O . GLN A 1 89 ? -6.317 5.709 24.608 1.00 93.00 89 GLN A O 1
ATOM 683 N N . HIS A 1 90 ? -6.125 7.293 26.178 1.00 90.12 90 HIS A N 1
ATOM 684 C CA . HIS A 1 90 ? -5.984 8.401 25.229 1.00 90.12 90 HIS A CA 1
ATOM 685 C C . HIS A 1 90 ? -4.820 8.219 24.237 1.00 90.12 90 HIS A C 1
ATOM 687 O O . HIS A 1 90 ? -4.935 8.632 23.084 1.00 90.12 90 HIS A O 1
ATOM 693 N N . GLY A 1 91 ? -3.739 7.534 24.632 1.00 93.62 91 GLY A N 1
ATOM 694 C CA . GLY A 1 91 ? -2.622 7.214 23.732 1.00 93.62 91 GLY A CA 1
ATOM 695 C C . GLY A 1 91 ? -3.041 6.359 22.529 1.00 93.62 91 GLY A C 1
ATOM 696 O O . GLY A 1 91 ? -2.710 6.687 21.392 1.00 93.62 91 GLY A O 1
ATOM 697 N N . VAL A 1 92 ? -3.855 5.321 22.756 1.00 92.75 92 VAL A N 1
ATOM 698 C CA . VAL A 1 92 ? -4.357 4.427 21.694 1.00 92.75 92 VAL A CA 1
ATOM 699 C C . VAL A 1 92 ? -5.290 5.177 20.743 1.00 92.75 92 VAL A C 1
ATOM 701 O O . VAL A 1 92 ? -5.251 4.959 19.529 1.00 92.75 92 VAL A O 1
ATOM 704 N N . VAL A 1 93 ? -6.087 6.111 21.273 1.00 91.50 93 VAL A N 1
ATOM 705 C CA . VAL A 1 93 ? -6.958 6.981 20.470 1.00 91.50 93 VAL A CA 1
ATOM 706 C C . VAL A 1 93 ? -6.133 7.837 19.506 1.00 91.50 93 VAL A C 1
ATOM 708 O O . VAL A 1 93 ? -6.433 7.870 18.313 1.00 91.50 93 VAL A O 1
ATOM 711 N N . VAL A 1 94 ? -5.073 8.492 19.993 1.00 93.88 94 VAL A N 1
ATOM 712 C CA . VAL A 1 94 ? -4.200 9.343 19.165 1.00 93.88 94 VAL A CA 1
ATOM 713 C C . VAL A 1 94 ? -3.482 8.522 18.092 1.00 93.88 94 VAL A C 1
ATOM 715 O O . VAL A 1 94 ? -3.473 8.917 16.923 1.00 93.88 94 VAL A O 1
ATOM 718 N N . SER A 1 95 ? -2.935 7.355 18.446 1.00 93.56 95 SER A N 1
ATOM 719 C CA . SER A 1 95 ? -2.284 6.461 17.479 1.00 93.56 95 SER A CA 1
ATOM 720 C C . SER A 1 95 ? -3.254 5.983 16.396 1.00 93.56 95 SER A C 1
ATOM 722 O O . SER A 1 95 ? -2.926 6.037 15.213 1.00 93.56 95 SER A O 1
ATOM 724 N N . SER A 1 96 ? -4.472 5.590 16.773 1.00 92.94 96 SER A N 1
ATOM 725 C CA . SER A 1 96 ? -5.490 5.107 15.829 1.00 92.94 96 SER A CA 1
ATOM 726 C C . SER A 1 96 ? -5.970 6.210 14.879 1.00 92.94 96 SER A C 1
ATOM 728 O O . SER A 1 96 ? -6.106 5.977 13.679 1.00 92.94 96 SER A O 1
ATOM 730 N N . LEU A 1 97 ? -6.159 7.436 15.383 1.00 91.81 97 LEU A N 1
ATOM 731 C CA . LEU A 1 97 ? -6.484 8.603 14.553 1.00 91.81 97 LEU A CA 1
ATOM 732 C C . LEU A 1 97 ? -5.347 8.955 13.589 1.00 91.81 97 LEU A C 1
ATOM 734 O O . LEU A 1 97 ? -5.600 9.275 12.429 1.00 91.81 97 LEU A O 1
ATOM 738 N N . THR A 1 98 ? -4.098 8.846 14.043 1.00 90.50 98 THR A N 1
ATOM 739 C CA . THR A 1 98 ? -2.915 9.062 13.200 1.00 90.50 98 THR A CA 1
ATOM 740 C C . THR A 1 98 ? -2.859 8.035 12.070 1.00 90.50 98 THR A C 1
ATOM 742 O O . THR A 1 98 ? -2.641 8.398 10.915 1.00 90.50 98 THR A O 1
ATOM 745 N N . LEU A 1 99 ? -3.112 6.758 12.370 1.00 90.69 99 LEU A N 1
ATOM 746 C CA . LEU A 1 99 ? -3.179 5.697 11.364 1.00 90.69 99 LEU A CA 1
ATOM 747 C C . LEU A 1 99 ? -4.314 5.936 10.362 1.00 90.69 99 LEU A C 1
ATOM 749 O O . LEU A 1 99 ? -4.094 5.813 9.160 1.00 90.69 99 LEU A O 1
ATOM 753 N N . ALA A 1 100 ? -5.493 6.358 10.825 1.00 87.88 100 ALA A N 1
ATOM 754 C CA . ALA A 1 100 ? -6.601 6.721 9.944 1.00 87.88 100 ALA A CA 1
ATOM 755 C C . ALA A 1 100 ? -6.244 7.907 9.024 1.00 87.88 100 ALA A C 1
ATOM 757 O O . ALA A 1 100 ? -6.538 7.876 7.827 1.00 87.88 100 ALA A O 1
ATOM 758 N N . ALA A 1 101 ? -5.562 8.930 9.549 1.00 84.75 101 ALA A N 1
ATOM 759 C CA . ALA A 1 101 ? -5.107 10.081 8.769 1.00 84.75 101 ALA A CA 1
ATOM 760 C C . ALA A 1 101 ? -4.054 9.693 7.714 1.00 84.75 101 ALA A C 1
ATOM 762 O O . ALA A 1 101 ? -4.100 10.196 6.592 1.00 84.75 101 ALA A O 1
ATOM 763 N N . LYS A 1 102 ? -3.154 8.753 8.036 1.00 81.50 102 LYS A N 1
ATOM 764 C CA . LYS A 1 102 ? -2.186 8.192 7.078 1.00 81.50 102 LYS A CA 1
ATOM 765 C C . LYS A 1 102 ? -2.870 7.362 5.990 1.00 81.50 102 LYS A C 1
ATOM 767 O O . LYS A 1 102 ? -2.592 7.560 4.812 1.00 81.50 102 LYS A O 1
ATOM 772 N N . LEU A 1 103 ? -3.801 6.477 6.362 1.00 82.44 103 LEU A N 1
ATOM 773 C CA . LEU A 1 103 ? -4.545 5.626 5.418 1.00 82.44 103 LEU A CA 1
ATOM 774 C C . LEU A 1 103 ? -5.406 6.430 4.433 1.00 82.44 103 LEU A C 1
ATOM 776 O O . LEU A 1 103 ? -5.625 5.990 3.309 1.00 82.44 103 LEU A O 1
ATOM 780 N N . THR A 1 104 ? -5.895 7.597 4.854 1.00 76.06 104 THR A N 1
ATOM 781 C CA . THR A 1 104 ? -6.715 8.500 4.028 1.00 76.06 104 THR A CA 1
ATOM 782 C C . THR A 1 104 ? -5.897 9.549 3.272 1.00 76.06 104 THR A C 1
ATOM 784 O O . THR A 1 104 ? -6.466 10.311 2.496 1.00 76.06 104 THR A O 1
ATOM 787 N N . GLY A 1 105 ? -4.577 9.602 3.483 1.00 76.19 105 GLY A N 1
ATOM 788 C CA . GLY A 1 105 ? -3.688 10.584 2.858 1.00 76.19 105 GLY A CA 1
ATOM 789 C C . GLY A 1 105 ? -3.814 12.010 3.408 1.00 76.19 105 GLY A C 1
ATOM 790 O O . GLY A 1 105 ? -3.201 12.918 2.857 1.00 76.19 105 GLY A O 1
ATOM 791 N N . LEU A 1 106 ? -4.573 12.224 4.491 1.00 73.56 106 LEU A N 1
ATOM 792 C CA . LEU A 1 106 ? -4.669 13.523 5.174 1.00 73.56 106 LEU A CA 1
ATOM 793 C C . LEU A 1 106 ? -3.379 13.881 5.919 1.00 73.56 106 LEU A C 1
ATOM 795 O O . LEU A 1 106 ? -3.059 15.056 6.078 1.00 73.56 106 LEU A O 1
ATOM 799 N N . LEU A 1 107 ? -2.647 12.863 6.377 1.00 71.31 107 LEU A N 1
ATOM 800 C CA . LEU A 1 107 ? -1.334 13.006 6.985 1.00 71.31 107 LEU A CA 1
ATOM 801 C C . LEU A 1 107 ? -0.308 12.265 6.129 1.00 71.31 107 LEU A C 1
ATOM 803 O O . LEU A 1 107 ? -0.258 11.036 6.124 1.00 71.31 107 LEU A O 1
ATOM 807 N N . THR A 1 108 ? 0.521 13.019 5.413 1.00 66.25 108 THR A N 1
ATOM 808 C CA . THR A 1 108 ? 1.622 12.474 4.614 1.00 66.25 108 THR A CA 1
ATOM 809 C C . THR A 1 108 ? 2.941 12.668 5.343 1.00 66.25 108 THR A C 1
ATOM 811 O O . THR A 1 108 ? 3.307 13.794 5.678 1.00 66.25 108 THR A O 1
ATOM 814 N N . GLU A 1 109 ? 3.685 11.586 5.552 1.00 63.28 109 GLU A N 1
ATOM 815 C CA . GLU A 1 109 ? 5.057 11.684 6.044 1.00 63.28 109 GLU A CA 1
ATOM 816 C C . GLU A 1 109 ? 5.979 12.041 4.881 1.00 63.28 109 GLU A C 1
ATOM 818 O O . GLU A 1 109 ? 6.146 11.274 3.931 1.00 63.28 109 GLU A O 1
ATOM 823 N N . ARG A 1 110 ? 6.573 13.233 4.946 1.00 56.50 110 ARG A N 1
ATOM 824 C CA . ARG A 1 110 ? 7.642 13.623 4.032 1.00 56.50 110 ARG A CA 1
ATOM 825 C C . ARG A 1 110 ? 8.931 12.966 4.512 1.00 56.50 110 ARG A C 1
ATOM 827 O O . ARG A 1 110 ? 9.563 13.433 5.453 1.00 56.50 110 ARG A O 1
ATOM 834 N N . LEU A 1 111 ? 9.305 11.869 3.864 1.00 52.34 111 LEU A N 1
ATOM 835 C CA . LEU A 1 111 ? 10.623 11.268 4.027 1.00 52.34 111 LEU A CA 1
ATOM 836 C C . LEU A 1 111 ? 11.635 12.083 3.223 1.00 52.34 111 LEU A C 1
ATOM 838 O O . LEU A 1 111 ? 11.685 11.994 1.996 1.00 52.34 111 LEU A O 1
ATOM 842 N N . GLU A 1 112 ? 12.447 12.880 3.913 1.00 47.03 112 GLU A N 1
ATOM 843 C CA . GLU A 1 112 ? 13.660 13.431 3.315 1.00 47.03 112 GLU A CA 1
ATOM 844 C C . GLU A 1 112 ? 14.707 12.325 3.254 1.00 47.03 112 GLU A C 1
ATOM 846 O O . GLU A 1 112 ? 15.392 12.013 4.227 1.00 47.03 112 GLU A O 1
ATOM 851 N N . VAL A 1 113 ? 14.796 11.681 2.092 1.00 49.91 113 VAL A N 1
ATOM 852 C CA . VAL A 1 113 ? 15.886 10.759 1.796 1.00 49.91 113 VAL A CA 1
ATOM 853 C C . VAL A 1 113 ? 17.103 11.609 1.451 1.00 49.91 113 VAL A C 1
ATOM 855 O O . VAL A 1 113 ? 17.355 11.914 0.287 1.00 49.91 113 VAL A O 1
ATOM 858 N N . SER A 1 114 ? 17.868 12.007 2.467 1.00 46.53 114 SER A N 1
ATOM 859 C CA . SER A 1 114 ? 19.248 12.418 2.246 1.00 46.53 114 SER A CA 1
ATOM 860 C C . SER A 1 114 ? 20.005 11.165 1.819 1.00 46.53 114 SER A C 1
ATOM 862 O O . SER A 1 114 ? 20.302 10.270 2.612 1.00 46.53 114 SER A O 1
ATOM 864 N N . ALA A 1 115 ? 20.241 11.032 0.515 1.00 49.94 115 ALA A N 1
ATOM 865 C CA . ALA A 1 115 ? 21.102 9.978 0.015 1.00 49.94 115 ALA A CA 1
ATOM 866 C C . ALA A 1 115 ? 22.470 10.180 0.669 1.00 49.94 115 ALA A C 1
ATOM 868 O O . ALA A 1 115 ? 23.181 11.109 0.308 1.00 49.94 115 ALA A O 1
ATOM 869 N N . ARG A 1 116 ? 22.844 9.340 1.641 1.00 45.03 116 ARG A N 1
ATOM 870 C CA . ARG A 1 116 ? 24.196 9.336 2.208 1.00 45.03 116 ARG A CA 1
ATOM 871 C C . ARG A 1 116 ? 25.146 8.693 1.188 1.00 45.03 116 ARG A C 1
ATOM 873 O O . ARG A 1 116 ? 25.571 7.557 1.344 1.00 45.03 116 ARG A O 1
ATOM 880 N N . GLY A 1 117 ? 25.362 9.382 0.072 1.00 55.31 117 GLY A N 1
ATOM 881 C CA . GLY A 1 117 ? 26.189 8.960 -1.054 1.00 55.31 117 GLY A CA 1
ATOM 882 C C . GLY A 1 117 ? 27.130 10.075 -1.523 1.00 55.31 117 GLY A C 1
ATOM 883 O O . GLY A 1 117 ? 27.056 11.190 -1.002 1.00 55.31 117 GLY A O 1
ATOM 884 N N . PRO A 1 118 ? 28.015 9.790 -2.491 1.00 52.94 118 PRO A N 1
ATOM 885 C CA . PRO A 1 118 ? 29.022 10.736 -2.982 1.00 52.94 118 PRO A CA 1
ATOM 886 C C . PRO A 1 118 ? 28.437 12.057 -3.508 1.00 52.94 118 PRO A C 1
ATOM 888 O O . PRO A 1 118 ? 29.112 13.072 -3.467 1.00 52.94 118 PRO A O 1
ATOM 891 N N . LEU A 1 119 ? 27.152 12.093 -3.870 1.00 54.78 119 LEU A N 1
ATOM 892 C CA . LEU A 1 119 ? 26.475 13.271 -4.424 1.00 54.78 119 LEU A CA 1
ATOM 893 C C . LEU A 1 119 ? 25.907 14.245 -3.364 1.00 54.78 119 LEU A C 1
ATOM 895 O O . LEU A 1 119 ? 25.204 15.182 -3.715 1.00 54.78 119 LEU A O 1
ATOM 899 N N . GLN A 1 120 ? 26.169 14.042 -2.064 1.00 57.41 120 GLN A N 1
ATOM 900 C CA . GLN A 1 120 ? 25.589 14.859 -0.970 1.00 57.41 120 GLN A CA 1
ATOM 901 C C . GLN A 1 120 ? 25.928 16.352 -1.021 1.00 57.41 120 GLN A C 1
ATOM 903 O O . GLN A 1 120 ? 25.216 17.157 -0.429 1.00 57.41 120 GLN A O 1
ATOM 908 N N . HIS A 1 121 ? 27.039 16.700 -1.662 1.00 57.28 121 HIS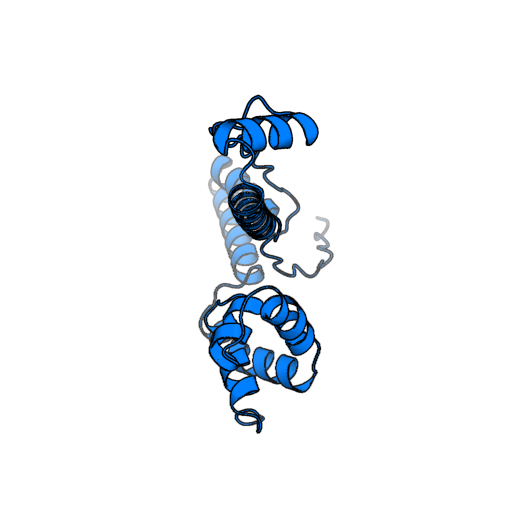 A N 1
ATOM 909 C CA . HIS A 1 121 ? 27.550 18.065 -1.748 1.00 57.28 121 HIS A CA 1
ATOM 910 C C . HIS A 1 121 ? 27.315 18.690 -3.127 1.00 57.28 121 HIS A C 1
ATOM 912 O O . HIS A 1 121 ? 27.614 19.863 -3.311 1.00 57.28 121 HIS A O 1
ATOM 918 N N . LEU A 1 122 ? 26.770 17.919 -4.073 1.00 59.50 122 LEU A N 1
ATOM 919 C CA . LEU A 1 122 ? 26.485 18.365 -5.428 1.00 59.50 122 LEU A CA 1
ATOM 920 C C . LEU A 1 122 ? 25.019 18.800 -5.448 1.00 59.50 122 LEU A C 1
ATOM 922 O O . LEU A 1 122 ? 24.093 17.988 -5.444 1.00 59.50 122 LEU A O 1
ATOM 926 N N . THR A 1 123 ? 24.818 20.106 -5.351 1.00 57.25 123 THR A N 1
ATOM 927 C CA . THR A 1 123 ? 23.505 20.750 -5.230 1.00 57.25 123 THR A CA 1
ATOM 928 C C . THR A 1 123 ? 22.943 21.179 -6.578 1.00 57.25 123 THR A C 1
ATOM 930 O O . THR A 1 123 ? 21.743 21.438 -6.695 1.00 57.25 123 THR A O 1
ATOM 933 N N . THR A 1 124 ? 23.792 21.223 -7.604 1.00 68.69 124 THR A N 1
ATOM 934 C CA . THR A 1 124 ? 23.421 21.631 -8.956 1.00 68.69 124 THR A CA 1
ATOM 935 C C . THR A 1 124 ? 23.694 20.535 -9.982 1.00 68.69 124 THR A C 1
ATOM 937 O O . THR A 1 124 ? 24.560 19.680 -9.816 1.00 68.69 124 THR A O 1
ATOM 940 N N . GLU A 1 125 ? 22.944 20.569 -11.085 1.00 66.56 125 GLU A N 1
ATOM 941 C CA . GLU A 1 125 ? 23.122 19.644 -12.211 1.00 66.56 125 GLU A CA 1
ATOM 942 C C . GLU A 1 125 ? 24.537 19.727 -12.807 1.00 66.56 125 GLU A C 1
ATOM 944 O O . GLU A 1 125 ? 25.111 18.708 -13.184 1.00 66.56 125 GLU A O 1
ATOM 949 N N . ALA A 1 126 ? 25.125 20.926 -12.828 1.00 72.06 126 ALA A N 1
ATOM 950 C CA . ALA A 1 126 ? 26.482 21.154 -13.315 1.00 72.06 126 ALA A CA 1
ATOM 951 C C . ALA A 1 126 ? 27.539 20.437 -12.458 1.00 72.06 126 ALA A C 1
ATOM 953 O O . ALA A 1 126 ? 28.412 19.769 -13.004 1.00 72.06 126 ALA A O 1
ATOM 954 N N . GLU A 1 127 ? 27.414 20.509 -11.131 1.00 73.31 127 GLU A N 1
ATOM 955 C CA . GLU A 1 127 ? 28.316 19.842 -10.183 1.00 73.31 127 GLU A CA 1
ATOM 956 C C . GLU A 1 127 ? 28.272 18.312 -10.328 1.00 73.31 127 GLU A C 1
ATOM 958 O O . GLU A 1 127 ? 29.305 17.646 -10.285 1.00 73.31 127 GLU A O 1
ATOM 963 N N . VAL A 1 128 ? 27.084 17.746 -10.573 1.00 70.38 128 VAL A N 1
ATOM 964 C CA . VAL A 1 128 ? 26.919 16.306 -10.838 1.00 70.38 128 VAL A CA 1
ATOM 965 C C . VAL A 1 128 ? 27.606 15.894 -12.141 1.00 70.38 128 VAL A C 1
ATOM 967 O O . VAL A 1 128 ? 28.248 14.847 -12.198 1.00 70.38 128 VAL A O 1
ATOM 970 N N . LEU A 1 129 ? 27.487 16.704 -13.194 1.00 71.62 129 LEU A N 1
ATOM 971 C CA . LEU A 1 129 ? 28.122 16.418 -14.481 1.00 71.62 129 LEU A CA 1
ATOM 972 C C . LEU A 1 129 ? 29.651 16.494 -14.397 1.00 71.62 129 LEU A C 1
ATOM 974 O O . LEU A 1 129 ? 30.331 15.653 -14.983 1.00 71.62 129 LEU A O 1
ATOM 978 N N . GLU A 1 130 ? 30.192 17.464 -13.662 1.00 76.94 130 GLU A N 1
ATOM 979 C CA . GLU A 1 130 ? 31.637 17.647 -13.497 1.00 76.94 130 GLU A CA 1
ATOM 980 C C . GLU A 1 130 ? 32.287 16.498 -12.708 1.00 76.94 130 GLU A C 1
ATOM 982 O O . GLU A 1 130 ? 33.328 15.970 -13.115 1.00 76.94 130 GLU A O 1
ATOM 987 N N . ASP A 1 131 ? 31.632 16.035 -11.640 1.00 75.44 131 ASP A N 1
ATOM 988 C CA . ASP A 1 131 ? 32.068 14.863 -10.871 1.00 75.44 131 ASP A CA 1
ATOM 989 C C . ASP A 1 131 ? 32.073 13.592 -11.741 1.00 75.44 131 ASP A C 1
ATOM 991 O O . ASP A 1 131 ? 33.064 12.861 -11.791 1.00 75.44 131 ASP A O 1
ATOM 995 N N . LEU A 1 132 ? 31.016 13.373 -12.531 1.00 71.25 132 LEU A N 1
ATOM 996 C CA . LEU A 1 132 ? 30.925 12.225 -13.441 1.00 71.25 132 LEU A CA 1
ATOM 997 C C . LEU A 1 132 ? 32.017 12.231 -14.517 1.00 71.25 132 LEU A C 1
ATOM 999 O O . LEU A 1 132 ? 32.615 11.187 -14.795 1.00 71.25 132 LEU A O 1
ATOM 1003 N N . VAL A 1 133 ? 32.295 13.396 -15.111 1.00 78.06 133 VAL A N 1
ATOM 1004 C CA . VAL A 1 133 ? 33.370 13.570 -16.102 1.00 78.06 133 VAL A CA 1
ATOM 1005 C C . VAL A 1 133 ? 34.734 13.268 -15.485 1.00 78.06 133 VAL A C 1
ATOM 1007 O O . VAL A 1 133 ? 35.548 12.588 -16.116 1.00 78.06 133 VAL A O 1
ATOM 1010 N N . THR A 1 134 ? 34.959 13.711 -14.248 1.00 79.81 134 THR A N 1
ATOM 1011 C CA . THR A 1 134 ? 36.202 13.480 -13.503 1.00 79.81 134 THR A CA 1
ATOM 1012 C C . THR A 1 134 ? 36.400 11.999 -13.179 1.00 79.81 134 THR A C 1
ATOM 1014 O O . THR A 1 134 ? 37.472 11.451 -13.434 1.00 79.81 134 THR A O 1
ATOM 1017 N N . GLN A 1 135 ? 35.364 11.317 -12.683 1.00 73.69 135 GLN A N 1
ATOM 1018 C CA . GLN A 1 135 ? 35.432 9.898 -12.305 1.00 73.69 135 GLN A CA 1
ATOM 1019 C C . GLN A 1 135 ? 35.636 8.962 -13.502 1.00 73.69 135 GLN A C 1
ATOM 1021 O O . GLN A 1 135 ? 36.307 7.938 -13.383 1.00 73.69 135 GLN A O 1
ATOM 1026 N N . HIS A 1 136 ? 35.085 9.321 -14.662 1.00 77.69 136 HIS A N 1
ATOM 1027 C CA . HIS A 1 136 ? 35.146 8.501 -15.874 1.00 77.69 136 HIS A CA 1
ATOM 1028 C C . HIS A 1 136 ? 36.238 8.943 -16.854 1.00 77.69 136 HIS A C 1
ATOM 1030 O O . HIS A 1 136 ? 36.327 8.394 -17.952 1.00 77.69 136 HIS A O 1
ATOM 1036 N N . GLY A 1 137 ? 37.054 9.943 -16.500 1.00 76.38 137 GLY A N 1
ATOM 1037 C CA . GLY A 1 137 ? 38.129 10.452 -17.357 1.00 76.38 137 GLY A CA 1
ATOM 1038 C C . GLY A 1 137 ? 37.648 10.937 -18.730 1.00 76.38 137 GLY A C 1
ATOM 1039 O O . GLY A 1 137 ? 38.384 10.836 -19.709 1.00 76.38 137 GLY A O 1
ATOM 1040 N N . GLY A 1 138 ? 36.400 11.408 -18.825 1.00 70.38 138 GLY A N 1
ATOM 1041 C CA . GLY A 1 138 ? 35.781 11.806 -20.092 1.00 70.38 138 GLY A CA 1
ATOM 1042 C C . GLY A 1 138 ? 35.268 10.660 -20.978 1.00 70.38 138 GLY A C 1
ATOM 1043 O O . GLY A 1 138 ? 34.916 10.918 -22.131 1.00 70.38 138 GLY A O 1
ATOM 1044 N N . ASP A 1 139 ? 35.176 9.417 -20.484 1.00 83.88 139 ASP A N 1
ATOM 1045 C CA . ASP A 1 139 ? 34.473 8.339 -21.196 1.00 83.88 139 ASP A CA 1
ATOM 1046 C C . ASP A 1 139 ? 32.965 8.630 -21.275 1.00 83.88 139 ASP A C 1
ATOM 1048 O O . ASP A 1 139 ? 32.173 8.289 -20.392 1.00 83.88 139 ASP A O 1
ATOM 1052 N N . ALA A 1 140 ? 32.558 9.236 -22.390 1.00 74.69 140 ALA A N 1
ATOM 1053 C CA . ALA A 1 140 ? 31.169 9.569 -22.674 1.00 74.69 140 ALA A CA 1
ATOM 1054 C C . ALA A 1 140 ? 30.232 8.347 -22.616 1.00 74.69 140 ALA A C 1
ATOM 1056 O O . ALA A 1 140 ? 29.058 8.490 -22.265 1.00 74.69 140 ALA A O 1
ATOM 1057 N N . ALA A 1 141 ? 30.719 7.140 -22.933 1.00 75.00 141 ALA A N 1
ATOM 1058 C CA . ALA A 1 141 ? 29.902 5.930 -22.913 1.00 75.00 141 ALA A CA 1
ATOM 1059 C C . ALA A 1 141 ? 29.675 5.401 -21.487 1.00 75.00 141 ALA A C 1
ATOM 1061 O O . ALA A 1 141 ? 28.589 4.883 -21.198 1.00 75.00 141 ALA A O 1
ATOM 1062 N N . GLY A 1 142 ? 30.671 5.530 -20.608 1.00 73.88 142 GLY A N 1
ATOM 1063 C CA . GLY A 1 142 ? 30.566 5.251 -19.175 1.00 73.88 142 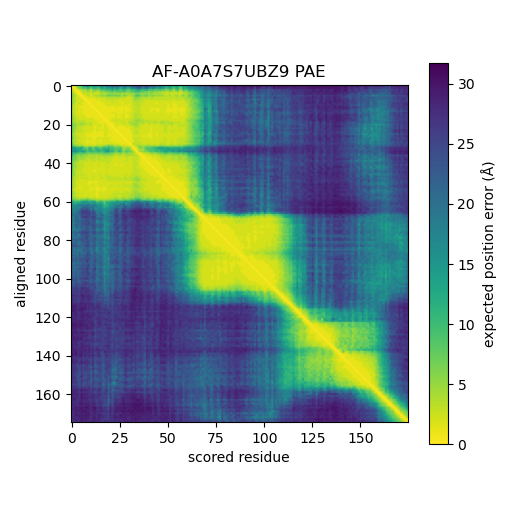GLY A CA 1
ATOM 1064 C C . GLY A 1 142 ? 29.606 6.215 -18.482 1.00 73.88 142 GLY A C 1
ATOM 1065 O O . GLY A 1 142 ? 28.607 5.781 -17.906 1.00 73.88 142 GLY A O 1
ATOM 1066 N N . ILE A 1 143 ? 29.816 7.519 -18.680 1.00 75.38 143 ILE A N 1
ATOM 1067 C CA . ILE A 1 143 ? 28.987 8.590 -18.101 1.00 75.38 143 ILE A CA 1
ATOM 1068 C C . ILE A 1 143 ? 27.520 8.440 -18.526 1.00 75.38 143 ILE A C 1
ATOM 1070 O O . ILE A 1 143 ? 26.606 8.466 -17.701 1.00 75.38 143 ILE A O 1
ATOM 1074 N N . ALA A 1 144 ? 27.265 8.197 -19.817 1.00 76.31 144 ALA A N 1
ATOM 1075 C CA . ALA A 1 144 ? 25.906 8.011 -20.322 1.00 76.31 144 ALA A CA 1
ATOM 1076 C C . ALA A 1 144 ? 25.209 6.759 -19.761 1.00 76.31 144 ALA A C 1
ATOM 1078 O O . ALA A 1 144 ? 23.980 6.661 -19.828 1.00 76.31 144 ALA A O 1
ATOM 1079 N N . ARG A 1 145 ? 25.958 5.761 -19.278 1.00 77.81 145 ARG A N 1
ATOM 1080 C CA . ARG A 1 145 ? 25.402 4.548 -18.664 1.00 77.81 145 ARG A CA 1
ATOM 1081 C C . ARG A 1 145 ? 24.988 4.820 -17.226 1.00 77.81 145 ARG A C 1
ATOM 1083 O O . ARG A 1 145 ? 23.852 4.523 -16.870 1.00 77.81 145 ARG A O 1
ATOM 1090 N N . GLU A 1 146 ? 25.859 5.456 -16.453 1.00 76.88 146 GLU A N 1
ATOM 1091 C CA . GLU A 1 146 ? 25.578 5.796 -15.061 1.00 76.88 146 GLU A CA 1
ATOM 1092 C C . GLU A 1 146 ? 24.436 6.813 -14.933 1.00 76.88 146 GLU A C 1
ATOM 1094 O O . GLU A 1 146 ? 23.521 6.618 -14.133 1.00 76.88 146 GLU A O 1
ATOM 1099 N N . LEU A 1 147 ? 24.394 7.831 -15.802 1.00 79.25 147 LEU A N 1
ATOM 1100 C CA . LEU A 1 147 ? 23.270 8.773 -15.859 1.00 79.25 147 LEU A CA 1
ATOM 1101 C C . LEU A 1 147 ? 21.933 8.072 -16.145 1.00 79.25 147 LEU A C 1
ATOM 1103 O O . LEU A 1 147 ? 20.909 8.412 -15.550 1.00 79.25 147 LEU A O 1
ATOM 1107 N N . ARG A 1 148 ? 21.930 7.056 -17.020 1.00 78.38 148 ARG A N 1
ATOM 1108 C CA . ARG A 1 148 ? 20.732 6.243 -17.292 1.00 78.38 148 ARG A CA 1
ATOM 1109 C C . ARG A 1 148 ? 20.312 5.421 -16.076 1.00 78.38 148 ARG A C 1
ATOM 1111 O O . ARG A 1 148 ? 19.122 5.361 -15.769 1.00 78.38 148 ARG A O 1
ATOM 1118 N N . GLU A 1 149 ? 21.263 4.820 -15.369 1.00 77.38 149 GLU A N 1
ATOM 1119 C CA . GLU A 1 149 ? 20.982 4.065 -14.144 1.00 77.38 149 GLU A CA 1
ATOM 1120 C C . GLU A 1 149 ? 20.440 4.960 -13.024 1.00 77.38 149 GLU A C 1
ATOM 1122 O O . GLU A 1 149 ? 19.480 4.587 -12.342 1.00 77.38 149 GLU A O 1
ATOM 1127 N N . LEU A 1 150 ? 21.000 6.160 -12.857 1.00 73.38 150 LEU A N 1
ATOM 1128 C CA . LEU A 1 150 ? 20.515 7.159 -11.906 1.00 73.38 150 LEU A CA 1
ATOM 1129 C C . LEU A 1 150 ? 19.097 7.626 -12.251 1.00 73.38 150 LEU A C 1
ATOM 1131 O O . LEU A 1 150 ? 18.234 7.634 -11.371 1.00 73.38 150 LEU A O 1
ATOM 1135 N N . ALA A 1 151 ? 18.812 7.918 -13.522 1.00 71.94 151 ALA A N 1
ATOM 1136 C CA . ALA A 1 151 ? 17.4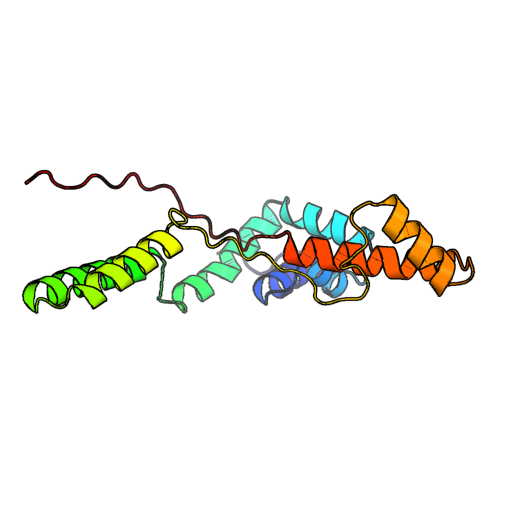68 8.282 -13.972 1.00 71.94 151 ALA A CA 1
ATOM 1137 C C . ALA A 1 151 ? 16.437 7.168 -13.689 1.00 71.94 151 ALA A C 1
ATOM 1139 O O . ALA A 1 151 ? 15.348 7.435 -13.174 1.00 71.94 151 ALA A O 1
ATOM 1140 N N . ASP A 1 152 ? 16.794 5.903 -13.933 1.00 69.38 152 ASP A N 1
ATOM 1141 C CA . ASP A 1 152 ? 15.941 4.743 -13.638 1.00 69.38 152 ASP A CA 1
ATOM 1142 C C . ASP A 1 152 ? 15.745 4.499 -12.130 1.00 69.38 152 ASP A C 1
ATOM 1144 O O . ASP A 1 152 ? 14.738 3.917 -11.705 1.00 69.38 152 ASP A O 1
ATOM 1148 N N . ARG A 1 153 ? 16.706 4.899 -11.291 1.00 65.19 153 ARG A N 1
ATOM 1149 C CA . ARG A 1 153 ? 16.562 4.880 -9.827 1.00 65.19 153 ARG A CA 1
ATOM 1150 C C . ARG A 1 153 ? 15.597 5.969 -9.371 1.00 65.19 153 ARG A C 1
ATOM 1152 O O . ARG A 1 153 ? 14.664 5.660 -8.637 1.00 65.19 153 ARG A O 1
ATOM 1159 N N . VAL A 1 154 ? 15.769 7.202 -9.844 1.00 65.88 154 VAL A N 1
ATOM 1160 C CA . VAL A 1 154 ? 14.892 8.334 -9.500 1.00 65.88 154 VAL A CA 1
ATOM 1161 C C . VAL A 1 154 ? 13.443 8.050 -9.900 1.00 65.88 154 VAL A C 1
ATOM 1163 O O . VAL A 1 154 ? 12.544 8.220 -9.081 1.00 65.88 154 VAL A O 1
ATOM 1166 N N . GLU A 1 155 ? 13.199 7.522 -11.101 1.00 60.88 155 GLU A N 1
ATOM 1167 C CA . GLU A 1 155 ? 11.843 7.190 -11.564 1.00 60.88 155 GLU A CA 1
ATOM 1168 C C . GLU A 1 155 ? 11.178 6.079 -10.727 1.00 60.88 155 GLU A C 1
ATOM 1170 O O . GLU A 1 155 ? 9.962 6.081 -10.529 1.00 60.88 155 GLU A O 1
ATOM 1175 N N . ARG A 1 156 ? 11.969 5.147 -10.175 1.00 56.12 156 ARG A N 1
ATOM 1176 C CA . ARG A 1 156 ? 11.477 4.120 -9.241 1.00 56.12 156 ARG A CA 1
ATOM 1177 C C . ARG A 1 156 ? 10.990 4.711 -7.922 1.00 56.12 156 ARG A C 1
ATOM 1179 O O . ARG A 1 156 ? 9.974 4.255 -7.412 1.00 56.12 156 ARG A O 1
ATOM 1186 N N . TYR A 1 157 ? 11.692 5.711 -7.394 1.00 51.19 157 TYR A N 1
ATOM 1187 C CA . TYR A 1 157 ? 11.315 6.384 -6.147 1.00 51.19 157 TYR A CA 1
ATOM 1188 C C . TYR A 1 157 ? 10.248 7.466 -6.345 1.00 51.19 157 TYR A C 1
ATOM 1190 O O . TYR A 1 157 ? 9.517 7.785 -5.413 1.00 51.19 157 TYR A O 1
ATOM 1198 N N . ARG A 1 158 ? 10.131 8.019 -7.558 1.00 43.91 158 ARG A N 1
ATOM 1199 C CA . ARG A 1 158 ? 9.175 9.080 -7.894 1.00 43.91 158 ARG A CA 1
ATOM 1200 C C . ARG A 1 158 ? 7.733 8.587 -8.001 1.00 43.91 158 ARG A C 1
ATOM 1202 O O . ARG A 1 158 ? 6.829 9.400 -7.842 1.00 43.91 158 ARG A O 1
ATOM 1209 N N . LYS A 1 159 ? 7.480 7.304 -8.279 1.00 41.75 159 LYS A N 1
ATOM 1210 C CA . LYS A 1 159 ? 6.109 6.777 -8.350 1.00 41.75 159 LYS A CA 1
ATOM 1211 C C . LYS A 1 159 ? 5.561 6.567 -6.939 1.00 41.75 159 LYS A C 1
ATOM 1213 O O . LYS A 1 159 ? 5.971 5.607 -6.286 1.00 41.75 159 LYS A O 1
ATOM 1218 N N . PRO A 1 160 ? 4.605 7.392 -6.469 1.00 39.56 160 PRO A N 1
ATOM 1219 C CA . PRO A 1 160 ? 3.851 7.022 -5.290 1.00 39.56 160 PRO A CA 1
ATOM 1220 C C . PRO A 1 160 ? 3.093 5.743 -5.642 1.00 39.56 160 PRO A C 1
ATOM 1222 O O . PRO A 1 160 ? 2.596 5.588 -6.763 1.00 39.56 160 PRO A O 1
ATOM 1225 N N . ILE A 1 161 ? 2.975 4.829 -4.686 1.00 39.69 161 ILE A N 1
ATOM 1226 C CA . ILE A 1 161 ? 1.937 3.806 -4.739 1.00 39.69 161 ILE A CA 1
ATOM 1227 C C . ILE A 1 161 ? 0.614 4.582 -4.686 1.00 39.69 161 ILE A C 1
ATOM 1229 O O . ILE A 1 161 ? 0.158 4.970 -3.615 1.00 39.69 161 ILE A O 1
ATOM 1233 N N . LEU A 1 162 ? 0.054 4.909 -5.853 1.00 35.62 162 LEU A N 1
ATOM 1234 C CA . LEU A 1 162 ? -1.259 5.531 -5.974 1.00 35.62 162 LEU A CA 1
ATOM 1235 C C . LEU A 1 162 ? -2.288 4.484 -5.557 1.00 35.62 162 LEU A C 1
ATOM 1237 O O . LEU A 1 162 ? -2.730 3.663 -6.358 1.00 35.62 162 LEU A O 1
ATOM 1241 N N . ILE A 1 163 ? -2.629 4.488 -4.275 1.00 36.97 163 ILE A N 1
ATOM 1242 C CA . ILE A 1 163 ? -3.875 3.902 -3.807 1.00 36.97 163 ILE A CA 1
ATOM 1243 C C . ILE A 1 163 ? -4.939 4.936 -4.172 1.00 36.97 163 ILE A C 1
ATOM 1245 O O . ILE A 1 163 ? -4.918 6.048 -3.647 1.00 36.97 163 ILE A O 1
ATOM 1249 N N . GLU A 1 164 ? -5.825 4.612 -5.114 1.00 34.34 164 GLU A N 1
ATOM 1250 C CA . GLU A 1 164 ? -6.989 5.453 -5.398 1.00 34.34 164 GLU A CA 1
ATOM 1251 C C . GLU A 1 164 ? -7.888 5.478 -4.156 1.00 34.34 164 GLU A C 1
ATOM 1253 O O . GLU A 1 164 ? -8.715 4.594 -3.934 1.00 34.34 164 GLU A O 1
ATOM 1258 N N . VAL A 1 165 ? -7.700 6.485 -3.305 1.00 38.44 165 VAL A N 1
ATOM 1259 C CA . VAL A 1 165 ? -8.631 6.793 -2.225 1.00 38.44 165 VAL A CA 1
ATOM 1260 C C . VAL A 1 165 ? -9.723 7.655 -2.842 1.00 38.44 165 VAL A C 1
ATOM 1262 O O . VAL A 1 165 ? -9.538 8.850 -3.068 1.00 38.44 165 VAL A O 1
ATOM 1265 N N . THR A 1 166 ? -10.869 7.051 -3.157 1.00 34.00 166 THR A N 1
ATOM 1266 C CA . THR A 1 166 ? -12.063 7.820 -3.523 1.00 34.00 166 THR A CA 1
ATOM 1267 C C . THR A 1 166 ? -12.395 8.771 -2.370 1.00 34.00 166 THR A C 1
ATOM 1269 O O . THR A 1 166 ? -12.557 8.290 -1.242 1.00 34.00 166 THR A O 1
ATOM 1272 N N . PRO A 1 167 ? -12.508 10.092 -2.603 1.00 32.41 167 PRO A N 1
ATOM 1273 C CA . PRO A 1 167 ? -12.822 11.049 -1.554 1.00 32.41 167 PRO A CA 1
ATOM 1274 C C . PRO A 1 167 ? -14.291 10.884 -1.168 1.00 32.41 167 PRO A C 1
ATOM 1276 O O . PRO A 1 167 ? -15.177 11.546 -1.704 1.00 32.41 167 PRO A O 1
ATOM 1279 N N . ASN A 1 168 ? -14.572 9.959 -0.253 1.00 39.69 168 ASN A N 1
ATOM 1280 C CA . ASN A 1 168 ? -15.894 9.863 0.334 1.00 39.69 168 ASN A CA 1
ATOM 1281 C C . ASN A 1 168 ? -15.993 10.963 1.393 1.00 39.69 168 ASN A C 1
ATOM 1283 O O . ASN A 1 168 ? -15.278 10.948 2.395 1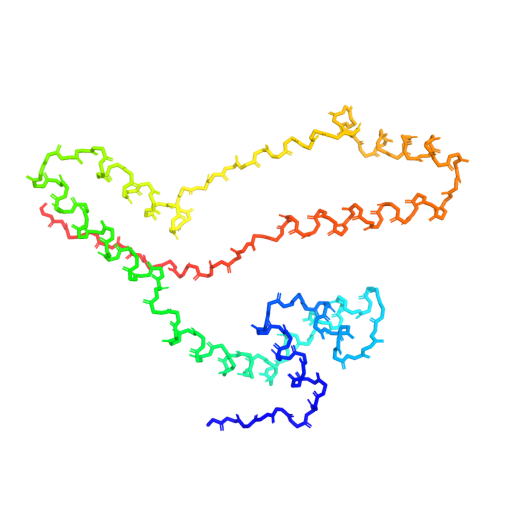.00 39.69 168 ASN A O 1
ATOM 1287 N N . ILE A 1 169 ? -16.820 11.966 1.116 1.00 40.84 169 ILE A N 1
ATOM 1288 C CA . ILE A 1 169 ? -17.038 13.139 1.962 1.00 40.84 169 ILE A CA 1
ATOM 1289 C C . ILE A 1 169 ? -17.690 12.654 3.264 1.00 40.84 169 ILE A C 1
ATOM 1291 O O . ILE A 1 169 ? -18.901 12.453 3.337 1.00 40.84 169 ILE A O 1
ATOM 1295 N N . TRP A 1 170 ? -16.873 12.418 4.292 1.00 41.88 170 TRP A N 1
ATOM 1296 C CA . TRP A 1 170 ? -17.322 11.997 5.618 1.00 41.88 170 TRP A CA 1
ATOM 1297 C C . TRP A 1 170 ? -18.129 13.121 6.284 1.00 41.88 170 TRP A C 1
ATOM 1299 O O . TRP A 1 170 ? -17.568 14.126 6.719 1.00 41.88 170 TRP A O 1
ATOM 1309 N N . LYS A 1 171 ? -19.454 12.952 6.393 1.00 37.22 171 LYS A N 1
ATOM 1310 C CA . LYS A 1 171 ? -20.310 13.779 7.259 1.00 37.22 171 LYS A CA 1
ATOM 1311 C C . LYS A 1 171 ? -20.405 13.130 8.639 1.00 37.22 171 LYS A C 1
ATOM 1313 O O . LYS A 1 171 ? -20.926 12.027 8.769 1.00 37.22 171 LYS A O 1
ATOM 1318 N N . TRP A 1 172 ? -19.917 13.821 9.664 1.00 33.88 172 TRP A N 1
ATOM 1319 C CA . TRP A 1 172 ? -20.141 13.443 11.061 1.00 33.88 172 TRP A CA 1
ATOM 1320 C C . TRP A 1 172 ? -21.621 13.634 11.438 1.00 33.88 172 TRP A C 1
ATOM 1322 O O . TRP A 1 172 ? -22.203 14.650 11.041 1.00 33.88 172 TRP A O 1
ATOM 1332 N N . PRO A 1 173 ? -22.235 12.731 12.228 1.00 36.47 173 PRO A N 1
ATOM 1333 C CA . PRO A 1 173 ? -23.476 13.059 12.911 1.00 36.47 173 PRO A CA 1
ATOM 1334 C C . PRO A 1 173 ? -23.176 14.169 13.922 1.00 36.47 173 PRO A C 1
ATOM 1336 O O . PRO A 1 173 ? -22.304 14.017 14.778 1.00 36.47 173 PRO A O 1
ATOM 1339 N N . ARG A 1 174 ? -23.872 15.302 13.792 1.00 38.28 174 ARG A N 1
ATOM 1340 C CA . ARG A 1 174 ? -23.889 16.332 14.833 1.00 38.28 174 ARG A CA 1
ATOM 1341 C C . ARG A 1 174 ? -24.672 15.763 16.013 1.00 38.28 174 ARG A C 1
ATOM 1343 O O . ARG A 1 174 ? -25.869 15.522 15.870 1.00 38.28 174 ARG A O 1
ATOM 1350 N N . T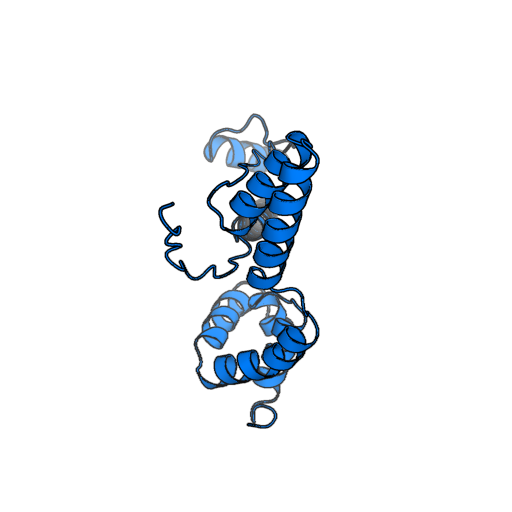HR A 1 175 ? -23.979 15.504 17.116 1.00 52.09 175 THR A N 1
ATOM 1351 C CA . THR A 1 175 ? -24.590 15.444 18.449 1.00 52.09 175 THR A CA 1
ATOM 1352 C C . THR A 1 175 ? -24.873 16.854 18.927 1.00 52.09 175 THR A C 1
ATOM 1354 O O . THR A 1 175 ? -23.960 17.694 18.740 1.00 52.09 175 THR A O 1
#

Sequence (175 aa):
MSGPLKNARRERFCQEITSGASAAEAYRRAYGSNGDTAKVNGSRLLTFADVNGRLSELRAPVARQARVTVQSLLDELRLTIEAARKAEQHGVVVSSLTLAAKLTGLLTERLEVSARGPLQHLTTEAEVLEDLVTQHGGDAAGIARELRELADRVERYRKPILIEVTPNIWKWPRT

Secondary structure (DSSP, 8-state):
---S-SSHHHHHHHHHHHTT--HHHHHHHHH---THHHHHHHHHHTTSHHHHHHHHHHHHHHHHH----HHHHHHHHHHHHHHHHHTT-HHHHHHHHHHHHHHTTSS---------SGGGG--SHHHHHHHHHHHTTT-HHHHHHHHHHHHHHHHHHH------------PPP--

Foldseek 3Di:
DDDQDPDQLLSQLLVCVLVPDDLLRSQCVSPVDDDPVSVVVSVVSCVDPVSVVVNCVSCVVVCVVPPDDLVNLLVVLVVQLVVCVVVVVVVSNVVSVVVNCVSLVVDDDDDPPQPPDPCNPVPDPVSVLVVLCVVVVNPPVSSVVVVVVVVVVVVVVPDDPPPPNDPPPDDDPDD